Protein AF-A0A956H7U7-F1 (afdb_monomer_lite)

Foldseek 3Di:
DDDPPVVVVVVVVPPPPPPPPDPPFQFQDLVLQLLLLVQVLVQCVVVVNHDPCSSVVSSVVCVVVRHTPVLSVQSNPDNHVVSNVVD

Structure (mmCIF, N/CA/C/O backbone):
data_AF-A0A956H7U7-F1
#
_entry.id   AF-A0A956H7U7-F1
#
loop_
_atom_site.group_PDB
_atom_site.id
_atom_site.type_symbol
_atom_site.label_atom_id
_atom_site.label_alt_id
_atom_site.label_comp_id
_atom_site.label_asym_id
_atom_site.label_entity_id
_atom_site.label_seq_id
_atom_site.pdbx_PDB_ins_code
_atom_site.Cartn_x
_atom_site.Cartn_y
_atom_site.Cartn_z
_atom_site.occupancy
_atom_site.B_iso_or_equiv
_atom_site.auth_seq_id
_atom_site.auth_comp_id
_atom_site.auth_asym_id
_atom_site.auth_atom_id
_atom_site.pdbx_PDB_model_num
ATOM 1 N N . MET A 1 1 ? 21.247 49.550 -12.567 1.00 54.19 1 MET A N 1
ATOM 2 C CA . MET A 1 1 ? 20.996 48.634 -11.436 1.00 54.19 1 MET A CA 1
ATOM 3 C C . MET A 1 1 ? 19.663 47.953 -11.696 1.00 54.19 1 MET A C 1
ATOM 5 O O . MET A 1 1 ? 18.678 48.541 -11.305 1.00 54.19 1 MET A O 1
ATOM 9 N N . THR A 1 2 ? 19.647 46.822 -12.414 1.00 52.84 2 THR A N 1
ATOM 10 C CA . THR A 1 2 ? 18.531 45.850 -12.561 1.00 52.84 2 THR A CA 1
ATOM 11 C C . THR A 1 2 ? 18.738 45.123 -13.887 1.00 52.84 2 THR A C 1
ATOM 13 O O . THR A 1 2 ? 18.219 45.603 -14.873 1.00 52.84 2 THR A O 1
ATOM 16 N N . ASP A 1 3 ? 19.547 44.058 -13.949 1.00 51.47 3 ASP A N 1
ATOM 17 C CA . ASP A 1 3 ? 19.428 43.066 -15.051 1.00 51.47 3 ASP A CA 1
ATOM 18 C C . ASP A 1 3 ? 20.270 41.781 -14.876 1.00 51.47 3 ASP A C 1
ATOM 20 O O . ASP A 1 3 ? 20.480 41.028 -15.818 1.00 51.47 3 ASP A O 1
ATOM 24 N N . LEU A 1 4 ? 20.755 41.467 -13.665 1.00 52.97 4 LEU A N 1
ATOM 25 C CA . LEU A 1 4 ? 21.467 40.196 -13.413 1.00 52.97 4 LEU A CA 1
ATOM 26 C C . LEU A 1 4 ? 20.661 39.171 -12.595 1.00 52.97 4 LEU A C 1
ATOM 28 O O . LEU A 1 4 ? 21.056 38.010 -12.511 1.00 52.97 4 LEU A O 1
ATOM 32 N N . ALA A 1 5 ? 19.529 39.566 -12.001 1.00 53.75 5 ALA A N 1
ATOM 33 C CA . ALA A 1 5 ? 18.724 38.678 -11.156 1.00 53.75 5 ALA A CA 1
ATOM 34 C C . ALA A 1 5 ? 17.725 37.816 -11.954 1.00 53.75 5 ALA A C 1
ATOM 36 O O . ALA A 1 5 ? 17.455 36.682 -11.564 1.00 53.75 5 ALA A O 1
ATOM 37 N N . ALA A 1 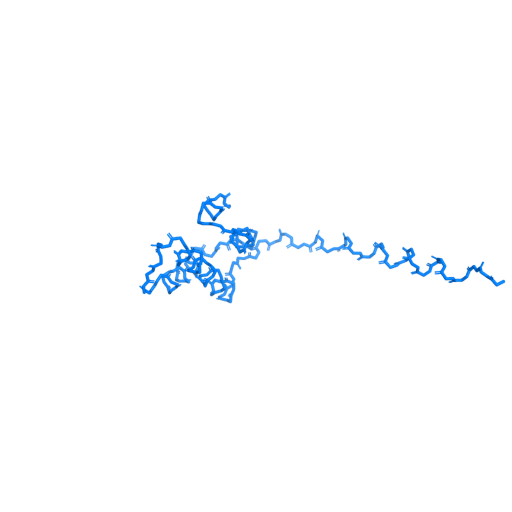6 ? 17.220 38.310 -13.090 1.00 51.25 6 ALA A N 1
ATOM 38 C CA . ALA A 1 6 ? 16.184 37.625 -13.869 1.00 51.25 6 ALA A CA 1
ATOM 39 C C . ALA A 1 6 ? 16.696 36.357 -14.582 1.00 51.25 6 ALA A C 1
ATOM 41 O O . ALA A 1 6 ? 15.978 35.366 -14.674 1.00 51.25 6 ALA A O 1
ATOM 42 N N . ALA A 1 7 ? 17.962 36.337 -15.013 1.00 48.81 7 ALA A N 1
ATOM 43 C CA . ALA A 1 7 ? 18.523 35.214 -15.769 1.00 48.81 7 ALA A CA 1
ATOM 44 C C . ALA A 1 7 ? 18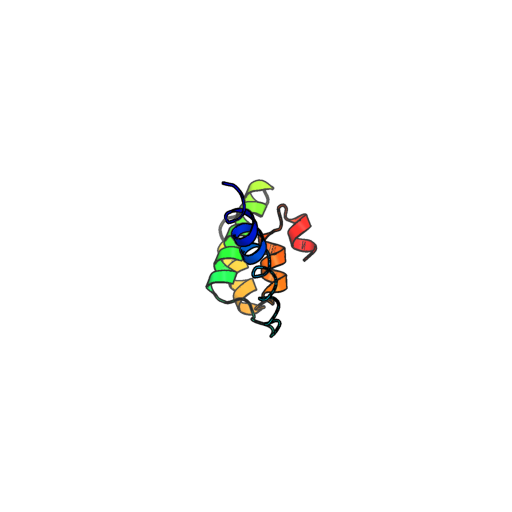.752 33.942 -14.926 1.00 48.81 7 ALA A C 1
ATOM 46 O O . ALA A 1 7 ? 18.784 32.837 -15.464 1.00 48.81 7 ALA A O 1
ATOM 47 N N . ARG A 1 8 ? 18.896 34.075 -13.599 1.00 52.81 8 ARG A N 1
ATOM 48 C CA . ARG A 1 8 ? 19.124 32.931 -12.697 1.00 52.81 8 ARG A CA 1
ATOM 49 C C . ARG A 1 8 ? 17.853 32.141 -12.397 1.00 52.81 8 ARG A C 1
ATOM 51 O O . ARG A 1 8 ? 17.937 30.946 -12.139 1.00 52.81 8 ARG A O 1
ATOM 58 N N . VAL A 1 9 ? 16.691 32.789 -12.457 1.00 51.62 9 VAL A N 1
ATOM 59 C CA . VAL A 1 9 ? 15.404 32.153 -12.140 1.00 51.62 9 VAL A CA 1
ATOM 60 C C . VAL A 1 9 ? 14.948 31.237 -13.282 1.00 51.62 9 VAL A C 1
ATOM 62 O O . VAL A 1 9 ? 14.431 30.152 -13.032 1.00 51.62 9 VAL A O 1
ATOM 65 N N . THR A 1 10 ? 15.220 31.605 -14.537 1.00 49.00 10 THR A N 1
ATOM 66 C CA . THR A 1 10 ? 14.787 30.829 -15.713 1.00 49.00 10 THR A CA 1
ATOM 67 C C . THR A 1 10 ? 15.573 29.526 -15.902 1.00 49.00 10 THR A C 1
ATOM 69 O O . THR A 1 10 ? 15.016 28.529 -16.358 1.00 49.00 10 THR A O 1
ATOM 72 N N . LEU A 1 11 ? 16.853 29.501 -15.510 1.00 46.56 11 LEU A N 1
ATOM 73 C CA . LEU A 1 11 ? 17.720 28.320 -15.636 1.00 46.56 11 LEU A CA 1
ATOM 74 C C . LEU A 1 11 ? 17.415 27.229 -14.595 1.00 46.56 11 LEU A C 1
ATOM 76 O O . LEU A 1 11 ? 17.680 26.057 -14.844 1.00 46.56 11 LEU A O 1
ATOM 80 N N . ALA A 1 12 ? 16.823 27.591 -13.453 1.00 49.56 12 ALA A N 1
ATOM 81 C CA . ALA A 1 12 ? 16.430 26.623 -12.429 1.00 49.56 12 ALA A CA 1
ATOM 82 C C . ALA A 1 12 ? 15.151 25.848 -12.801 1.00 49.56 12 ALA A C 1
ATOM 84 O O . ALA A 1 12 ? 14.963 24.718 -12.356 1.00 49.56 12 ALA A O 1
ATOM 85 N N . LEU A 1 13 ? 14.280 26.426 -13.636 1.00 50.84 13 LEU A N 1
ATOM 86 C CA . LEU A 1 13 ? 12.965 25.848 -13.929 1.00 50.84 13 LEU A CA 1
ATOM 87 C C . LEU A 1 13 ? 12.995 24.735 -14.995 1.00 50.84 13 LEU A C 1
ATOM 89 O O . LEU A 1 13 ? 12.033 23.985 -15.124 1.00 50.84 13 LEU A O 1
ATOM 93 N N . THR A 1 14 ? 14.079 24.607 -15.765 1.00 49.41 14 THR A N 1
ATOM 94 C CA . THR A 1 14 ? 14.148 23.712 -16.939 1.00 4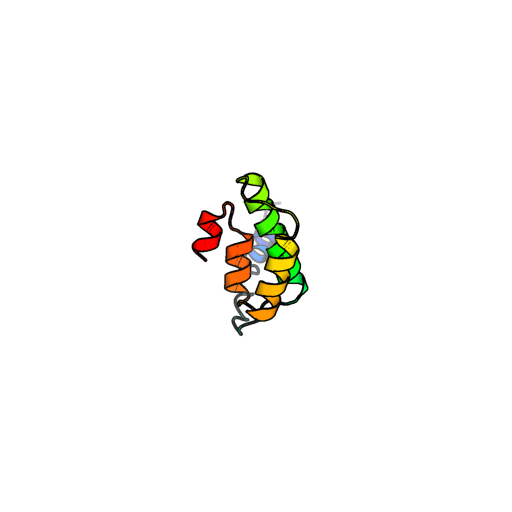9.41 14 THR A CA 1
ATOM 95 C C . THR A 1 14 ? 14.726 22.321 -16.656 1.00 49.41 14 THR A C 1
ATOM 97 O O . THR A 1 14 ? 14.639 21.451 -17.517 1.00 49.41 14 THR A O 1
ATOM 100 N N . LEU A 1 15 ? 15.269 22.065 -15.460 1.00 49.94 15 LEU A N 1
ATOM 101 C CA . LEU A 1 15 ? 15.947 20.798 -15.132 1.00 49.94 15 LEU A CA 1
ATOM 102 C C . LEU A 1 15 ? 15.083 19.764 -14.383 1.00 49.94 15 LEU A C 1
ATOM 104 O O . LEU A 1 15 ? 15.569 18.679 -14.084 1.00 49.94 15 LEU A O 1
ATOM 108 N N . VAL A 1 16 ? 13.806 20.048 -14.103 1.00 53.91 16 VAL A N 1
ATOM 109 C CA . VAL A 1 16 ? 1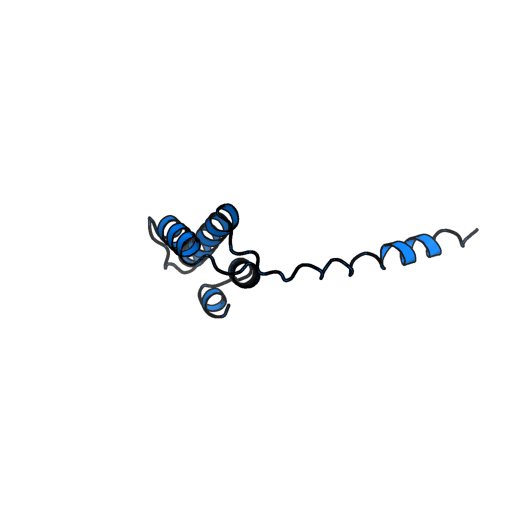2.956 19.161 -13.273 1.00 53.91 16 VAL A CA 1
ATOM 110 C C . VAL A 1 16 ? 12.236 18.058 -14.077 1.00 53.91 16 VAL 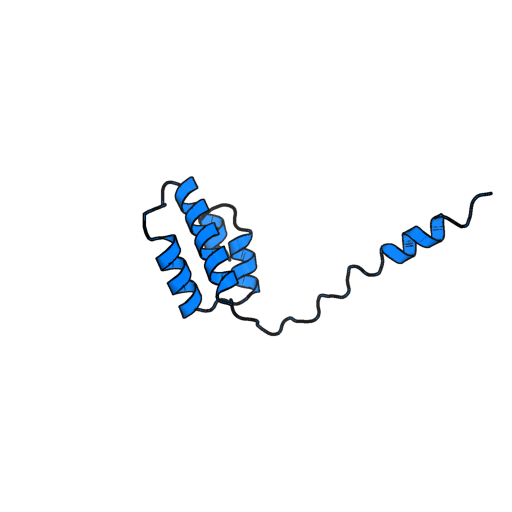A C 1
ATOM 112 O O . VAL A 1 16 ? 11.696 17.128 -13.493 1.00 53.91 16 VAL A O 1
ATOM 115 N N . PHE A 1 17 ? 12.264 18.083 -15.415 1.00 51.09 17 PHE A N 1
ATOM 116 C CA . PHE A 1 17 ? 11.441 17.186 -16.254 1.00 51.09 17 PHE A CA 1
ATOM 117 C C . PHE A 1 17 ? 12.183 16.017 -16.934 1.00 51.09 17 PHE A C 1
ATOM 119 O O . PHE A 1 17 ? 11.626 15.376 -17.822 1.00 51.09 17 PHE A O 1
ATOM 126 N N . ALA A 1 18 ? 13.425 15.714 -16.542 1.00 49.72 18 ALA A N 1
ATOM 127 C CA . ALA A 1 18 ? 14.288 14.772 -17.271 1.00 49.72 18 ALA A CA 1
ATOM 128 C C . ALA A 1 18 ? 14.566 13.428 -16.564 1.00 49.72 18 ALA A C 1
ATOM 130 O O . ALA A 1 18 ? 15.562 12.780 -16.872 1.00 49.72 18 ALA A O 1
ATOM 131 N N . SER A 1 19 ? 13.712 12.978 -15.639 1.00 53.81 19 SER A N 1
ATOM 132 C CA . SER A 1 19 ? 13.870 11.678 -14.955 1.00 53.81 19 SER A CA 1
ATOM 133 C C . SER A 1 19 ? 12.785 10.640 -15.272 1.00 53.81 19 SER A C 1
ATOM 135 O O . SER A 1 19 ? 12.760 9.574 -14.662 1.00 53.81 19 SER A O 1
ATOM 137 N N . VAL A 1 20 ? 11.945 10.859 -16.292 1.00 57.69 20 VAL A N 1
ATOM 138 C CA . VAL A 1 20 ? 11.047 9.813 -16.829 1.00 57.69 20 VAL A CA 1
ATOM 139 C C . VAL A 1 20 ? 11.838 8.890 -17.770 1.00 57.69 20 VAL A C 1
ATOM 141 O O . VAL A 1 20 ? 11.611 8.836 -18.974 1.00 57.69 20 VAL A O 1
ATOM 144 N N . GLY A 1 21 ? 12.851 8.217 -17.232 1.00 47.62 21 GLY A N 1
ATOM 145 C CA . GLY A 1 21 ? 13.783 7.371 -17.975 1.00 47.62 21 GLY A CA 1
ATOM 146 C C . GLY A 1 21 ? 14.177 6.154 -17.152 1.00 47.62 21 GLY A C 1
ATOM 147 O O . GLY A 1 21 ? 15.314 6.059 -16.707 1.00 47.62 21 GLY A O 1
ATOM 148 N N . GLY A 1 22 ? 13.221 5.250 -16.918 1.00 43.66 22 GLY A N 1
ATOM 149 C CA . GLY A 1 22 ? 13.452 4.022 -16.152 1.00 43.66 22 GLY A CA 1
ATOM 150 C C . GLY A 1 22 ? 12.226 3.120 -15.986 1.00 43.66 22 GLY A C 1
ATOM 151 O O . GLY A 1 22 ? 12.075 2.501 -14.946 1.00 43.66 22 GLY A O 1
ATOM 152 N N . LEU A 1 23 ? 11.325 3.033 -16.973 1.00 49.84 23 LEU A N 1
ATOM 153 C CA . LEU A 1 23 ? 10.155 2.134 -16.929 1.00 49.84 23 LEU A CA 1
ATOM 154 C C . LEU A 1 23 ? 10.535 0.686 -17.293 1.00 49.84 23 LEU A C 1
ATOM 156 O O . LEU A 1 23 ? 9.933 0.063 -18.163 1.00 49.84 23 LEU A O 1
ATOM 160 N N . SER A 1 24 ? 11.546 0.150 -16.614 1.00 47.94 24 SER A N 1
ATOM 161 C CA . SER A 1 24 ? 11.928 -1.260 -16.673 1.00 47.94 24 SER A CA 1
ATOM 162 C C . SER A 1 24 ? 11.491 -1.953 -15.387 1.00 47.94 24 SER A C 1
ATOM 164 O O . SER A 1 24 ? 12.325 -2.339 -14.583 1.00 47.94 24 SER A O 1
ATOM 166 N N . GLY A 1 25 ? 10.176 -2.081 -15.195 1.00 57.28 25 GLY A N 1
ATOM 167 C CA . GLY A 1 25 ? 9.540 -3.155 -14.421 1.00 57.28 25 GLY A CA 1
ATOM 168 C C . GLY A 1 25 ? 10.185 -3.577 -13.097 1.00 57.28 25 GLY A C 1
ATOM 169 O O . GLY A 1 25 ? 10.273 -4.781 -12.846 1.00 57.28 25 GLY A O 1
ATOM 170 N N . CYS A 1 26 ? 10.614 -2.636 -12.253 1.00 71.38 26 CYS A N 1
ATOM 171 C CA . CYS A 1 26 ? 11.004 -2.964 -10.889 1.00 71.38 26 CYS A CA 1
ATOM 172 C C . CYS A 1 26 ? 9.778 -3.552 -10.180 1.00 71.38 26 CYS A C 1
ATOM 174 O O . CYS A 1 26 ? 8.700 -2.952 -10.149 1.00 71.38 26 CYS A O 1
ATOM 176 N N . ARG A 1 27 ? 9.905 -4.796 -9.718 1.00 84.06 27 ARG A N 1
ATOM 177 C CA . ARG A 1 27 ? 8.898 -5.412 -8.855 1.00 84.06 27 ARG A CA 1
ATOM 178 C C . ARG A 1 27 ? 9.090 -4.902 -7.434 1.00 84.06 27 ARG A C 1
ATOM 180 O O . ARG A 1 27 ? 10.211 -4.559 -7.071 1.00 84.06 27 ARG A O 1
ATOM 187 N N . ALA A 1 28 ? 8.014 -4.932 -6.659 1.00 87.00 28 ALA A N 1
ATOM 188 C CA . ALA A 1 28 ? 8.002 -4.567 -5.256 1.00 87.00 28 ALA A CA 1
ATOM 189 C C . ALA A 1 28 ? 9.128 -5.276 -4.493 1.00 87.00 28 ALA A C 1
ATOM 191 O O . ALA A 1 28 ? 9.177 -6.514 -4.464 1.00 87.00 28 ALA A O 1
ATOM 192 N N . ASP A 1 29 ? 10.030 -4.510 -3.889 1.00 90.19 29 ASP A N 1
ATOM 193 C CA . ASP A 1 29 ? 11.007 -5.036 -2.938 1.00 90.19 29 ASP A CA 1
ATOM 194 C C . ASP A 1 29 ? 10.379 -5.249 -1.545 1.00 90.19 29 ASP A C 1
ATOM 196 O O . ASP A 1 29 ? 9.198 -4.976 -1.311 1.00 90.19 29 ASP A O 1
ATOM 200 N N . ASP A 1 30 ? 11.146 -5.823 -0.619 1.00 91.56 30 ASP A N 1
ATOM 201 C CA . ASP A 1 30 ? 10.633 -6.190 0.707 1.00 91.56 30 ASP A CA 1
ATOM 202 C C . ASP A 1 30 ? 10.265 -4.967 1.561 1.00 91.56 30 ASP A C 1
ATOM 204 O O . ASP A 1 30 ? 9.365 -5.048 2.400 1.00 91.56 30 ASP A O 1
ATOM 208 N N . GLU A 1 31 ? 10.939 -3.833 1.355 1.00 91.62 31 GLU A N 1
ATOM 209 C CA . GLU A 1 31 ? 10.641 -2.585 2.054 1.00 91.62 31 GLU A CA 1
ATOM 210 C C . GLU A 1 31 ? 9.346 -1.976 1.519 1.00 91.62 31 GLU A C 1
ATOM 212 O O . GLU A 1 31 ? 8.450 -1.663 2.306 1.00 91.62 31 GLU A O 1
ATOM 217 N N . GLN A 1 32 ? 9.181 -1.956 0.196 1.00 91.75 32 GLN A N 1
ATOM 218 C CA . GLN A 1 32 ? 7.935 -1.547 -0.458 1.00 91.75 32 GLN A CA 1
ATOM 219 C C . GLN A 1 32 ? 6.738 -2.407 -0.028 1.00 91.75 32 GLN A C 1
ATOM 221 O O . GLN A 1 32 ? 5.657 -1.880 0.233 1.00 91.75 32 GLN A O 1
ATOM 226 N N . CYS A 1 33 ? 6.917 -3.724 0.103 1.00 93.62 33 CYS A N 1
ATOM 227 C CA . CYS A 1 33 ? 5.855 -4.605 0.591 1.00 93.62 33 CYS A CA 1
ATOM 228 C C . CYS A 1 33 ? 5.490 -4.352 2.057 1.00 93.62 33 CYS A C 1
ATOM 230 O O . CYS A 1 33 ? 4.310 -4.385 2.411 1.00 93.62 33 CYS A O 1
ATOM 232 N N . ARG A 1 34 ? 6.479 -4.068 2.910 1.00 94.69 34 ARG A N 1
ATOM 233 C CA . ARG A 1 34 ? 6.249 -3.717 4.317 1.00 94.69 34 ARG A CA 1
ATOM 234 C C . ARG A 1 34 ? 5.508 -2.388 4.450 1.00 94.69 34 ARG A C 1
ATOM 236 O O . ARG A 1 34 ? 4.613 -2.267 5.287 1.00 94.69 34 ARG A O 1
ATOM 243 N N . GLU A 1 35 ? 5.879 -1.402 3.639 1.00 95.38 35 GLU A N 1
ATOM 244 C CA . GLU A 1 35 ? 5.221 -0.096 3.597 1.00 95.38 35 GLU A CA 1
ATOM 245 C C . GLU A 1 35 ? 3.768 -0.228 3.130 1.00 95.38 35 GLU A C 1
ATOM 247 O O . GLU A 1 35 ? 2.856 0.213 3.830 1.00 95.38 35 GLU A O 1
ATOM 252 N N . LEU A 1 36 ? 3.543 -0.925 2.012 1.00 93.81 36 LEU A N 1
ATOM 253 C CA . LEU A 1 36 ? 2.210 -1.183 1.471 1.00 93.81 36 LEU A CA 1
ATOM 254 C C . LEU A 1 36 ? 1.309 -1.893 2.487 1.00 93.81 36 LEU A C 1
ATOM 256 O O . LEU A 1 36 ? 0.176 -1.475 2.716 1.00 93.81 36 LEU A O 1
ATOM 260 N N . ALA A 1 37 ? 1.815 -2.939 3.136 1.00 95.31 37 ALA A N 1
ATOM 261 C CA . ALA A 1 37 ? 1.060 -3.693 4.127 1.00 95.31 37 ALA A CA 1
ATOM 262 C C . ALA A 1 37 ? 0.653 -2.847 5.342 1.00 95.31 37 ALA A C 1
ATOM 264 O O . ALA A 1 37 ? -0.465 -2.981 5.849 1.00 95.31 37 ALA A O 1
ATOM 265 N N . ARG A 1 38 ? 1.539 -1.952 5.801 1.00 95.38 38 ARG A N 1
ATOM 266 C CA . ARG A 1 38 ? 1.216 -0.993 6.863 1.00 95.38 38 ARG A CA 1
ATOM 267 C C . ARG A 1 38 ? 0.127 -0.027 6.403 1.00 95.38 38 ARG A C 1
ATOM 269 O O . ARG A 1 38 ? -0.869 0.106 7.107 1.00 95.38 38 ARG A O 1
ATOM 276 N N . HIS A 1 39 ? 0.283 0.573 5.224 1.00 95.06 39 HIS A N 1
ATOM 277 C CA . HIS A 1 39 ? -0.678 1.528 4.661 1.00 95.06 39 HIS A CA 1
ATOM 278 C C . HIS A 1 39 ? -2.080 0.925 4.520 1.00 95.06 39 HIS A C 1
ATOM 280 O O . HIS A 1 39 ? -3.057 1.462 5.038 1.00 95.06 39 HIS A O 1
ATOM 286 N N . VAL A 1 40 ? -2.188 -0.258 3.909 1.00 94.38 40 VAL A N 1
ATOM 287 C CA . VAL A 1 40 ? -3.473 -0.958 3.758 1.00 94.38 40 VAL A CA 1
ATOM 288 C C . VAL A 1 40 ? -4.066 -1.336 5.119 1.00 94.38 40 VAL A C 1
ATOM 290 O O . VAL A 1 40 ? -5.275 -1.225 5.316 1.00 94.38 40 VAL A O 1
ATOM 293 N N . SER A 1 41 ? -3.240 -1.745 6.088 1.00 94.56 41 SER A N 1
ATOM 294 C CA . SER A 1 41 ? -3.712 -2.029 7.447 1.00 94.56 41 SER A CA 1
ATOM 295 C C . SER A 1 41 ? -4.226 -0.777 8.166 1.00 94.56 41 SER A C 1
ATOM 297 O O . SER A 1 41 ? -5.175 -0.883 8.944 1.00 94.56 41 SER A O 1
ATOM 299 N N . GLU A 1 42 ? -3.622 0.388 7.936 1.00 94.50 42 GLU A N 1
ATOM 300 C CA . GLU A 1 42 ? -4.081 1.670 8.480 1.00 94.50 42 GLU A CA 1
ATOM 301 C C . GLU A 1 42 ? -5.422 2.078 7.859 1.00 94.50 42 GLU A C 1
ATOM 303 O O . GLU A 1 42 ? -6.362 2.387 8.594 1.00 94.50 42 GLU A O 1
ATOM 308 N N . LEU A 1 43 ? -5.556 1.966 6.532 1.00 95.00 43 LEU A N 1
ATOM 309 C CA . LEU A 1 43 ? -6.821 2.184 5.822 1.00 95.00 43 LEU A CA 1
ATOM 310 C C . LEU A 1 43 ? -7.923 1.239 6.316 1.00 95.00 43 LEU A C 1
ATOM 312 O O . LEU A 1 43 ? -9.030 1.672 6.636 1.00 95.00 43 LEU A O 1
ATOM 316 N N . ALA A 1 44 ? -7.613 -0.051 6.460 1.00 93.44 44 ALA A N 1
ATOM 317 C CA . ALA A 1 44 ? -8.555 -1.031 6.986 1.00 93.44 44 ALA A CA 1
ATOM 318 C C . ALA A 1 44 ? -8.959 -0.727 8.433 1.00 93.44 44 ALA A C 1
ATOM 320 O O . ALA A 1 44 ? -10.133 -0.853 8.782 1.00 93.44 44 ALA A O 1
ATOM 321 N N . GLY A 1 45 ? -8.013 -0.302 9.273 1.00 93.94 45 GLY A N 1
ATOM 322 C CA . GLY A 1 45 ? -8.287 0.138 10.639 1.00 93.94 45 GLY A CA 1
ATOM 323 C C . GLY A 1 45 ? -9.233 1.338 10.684 1.00 93.94 45 GLY A C 1
ATOM 324 O O . GLY A 1 45 ? -10.207 1.314 11.436 1.00 93.94 45 GLY A O 1
ATOM 325 N N . ALA A 1 46 ? -8.996 2.344 9.839 1.00 93.88 46 ALA A N 1
ATOM 326 C CA . ALA A 1 46 ? -9.835 3.537 9.738 1.00 93.88 46 ALA A CA 1
ATOM 327 C C . ALA A 1 46 ? -11.270 3.220 9.278 1.00 93.88 46 ALA A C 1
ATOM 329 O O . ALA A 1 46 ? -12.221 3.833 9.760 1.00 93.88 46 ALA A O 1
ATOM 330 N N . GLU A 1 47 ? -11.444 2.226 8.405 1.00 94.12 47 GLU A N 1
ATOM 331 C CA . GLU A 1 47 ? -12.760 1.765 7.939 1.00 94.12 47 GLU A CA 1
ATOM 332 C C . GLU A 1 47 ? -13.430 0.724 8.856 1.00 94.12 47 GLU A C 1
ATOM 334 O O . GLU A 1 47 ? -14.503 0.211 8.534 1.00 94.12 47 GLU A O 1
ATOM 339 N N . GLY A 1 48 ? -12.817 0.371 9.991 1.00 93.31 48 GLY A N 1
ATOM 340 C CA . GLY A 1 48 ? -13.353 -0.645 10.904 1.00 93.31 48 GLY A CA 1
ATOM 341 C C . GLY A 1 48 ? -13.282 -2.080 10.363 1.00 93.31 48 GLY A C 1
ATOM 342 O O . GLY A 1 48 ? -13.957 -2.967 10.880 1.00 93.31 48 GLY A O 1
ATOM 343 N N . LYS A 1 49 ? -12.466 -2.317 9.331 1.00 88.88 49 LYS A N 1
ATOM 344 C CA . LYS A 1 49 ? -12.191 -3.633 8.726 1.00 88.88 49 LYS A CA 1
ATOM 345 C C . LYS A 1 49 ? -10.829 -4.208 9.144 1.00 88.88 49 LYS A C 1
ATOM 347 O O . LYS A 1 49 ? -10.435 -5.271 8.673 1.00 88.88 49 LYS A O 1
ATOM 352 N N . GLY A 1 50 ? -10.096 -3.504 10.006 1.00 85.25 50 GLY A N 1
ATOM 353 C CA . GLY A 1 50 ? -8.803 -3.937 10.528 1.00 85.25 50 GLY A CA 1
ATOM 354 C C . GLY A 1 50 ? -8.926 -5.092 11.524 1.00 85.25 50 GLY A C 1
ATOM 355 O O . GLY A 1 50 ? -9.894 -5.192 12.277 1.00 85.25 50 GLY A O 1
ATOM 356 N N . GLY A 1 51 ? -7.910 -5.953 11.558 1.00 86.38 51 GLY A N 1
ATOM 357 C CA . GLY A 1 51 ? -7.809 -7.065 12.497 1.00 86.38 51 GLY A CA 1
ATOM 358 C C . GLY A 1 51 ? -6.353 -7.395 12.833 1.00 86.38 51 GLY A C 1
ATOM 359 O O . GLY A 1 51 ? -5.441 -6.998 12.100 1.00 86.38 51 GLY A O 1
ATOM 360 N N . PRO A 1 52 ? -6.101 -8.113 13.940 1.00 86.00 52 PRO A N 1
ATOM 361 C CA . PRO A 1 52 ? -4.755 -8.562 14.273 1.00 86.00 52 PRO A CA 1
ATOM 362 C C . PRO A 1 52 ? -4.228 -9.490 13.171 1.00 86.00 52 PRO A C 1
ATOM 364 O O . PRO A 1 52 ? -4.920 -10.413 12.751 1.00 86.00 52 PRO A O 1
ATOM 367 N N . GLY A 1 53 ? -3.002 -9.249 12.702 1.00 86.25 53 GLY A N 1
ATOM 368 C CA . GLY A 1 53 ? -2.361 -10.080 11.677 1.00 86.25 53 GLY A CA 1
ATOM 369 C C . GLY A 1 53 ? -2.594 -9.643 10.226 1.00 86.25 53 GLY A C 1
ATOM 370 O O . GLY A 1 53 ? -1.942 -10.183 9.337 1.00 86.25 53 GLY A O 1
ATOM 371 N N . VAL A 1 54 ? -3.472 -8.663 9.969 1.00 87.75 54 VAL A N 1
ATOM 372 C CA . VAL A 1 54 ? -3.787 -8.199 8.602 1.00 87.75 54 VAL A CA 1
ATOM 373 C C . VAL A 1 54 ? -2.548 -7.643 7.897 1.00 87.75 54 VAL A C 1
ATOM 375 O O . VAL A 1 54 ? -2.270 -8.031 6.767 1.00 87.75 54 VAL A O 1
ATOM 378 N N . ALA A 1 55 ? -1.750 -6.815 8.577 1.00 88.88 55 ALA A N 1
ATOM 379 C CA . ALA A 1 55 ? -0.503 -6.293 8.018 1.00 88.88 55 ALA A CA 1
ATOM 380 C C . ALA A 1 55 ? 0.492 -7.414 7.659 1.00 88.88 55 ALA A C 1
ATOM 382 O O . ALA A 1 55 ? 1.077 -7.396 6.584 1.00 88.88 55 ALA A O 1
ATOM 383 N N . GLN A 1 56 ? 0.666 -8.426 8.516 1.00 90.56 56 GLN A N 1
ATOM 384 C CA . GLN A 1 56 ? 1.575 -9.540 8.221 1.00 90.56 56 GLN A CA 1
ATOM 385 C C . GLN A 1 56 ? 1.097 -10.388 7.035 1.00 90.56 56 GLN A C 1
ATOM 387 O O . GLN A 1 56 ? 1.918 -10.814 6.227 1.00 90.56 56 GLN A O 1
ATOM 392 N N . ALA A 1 57 ? -0.214 -10.624 6.924 1.00 91.06 57 ALA A N 1
ATOM 393 C CA . ALA A 1 57 ? -0.790 -11.337 5.787 1.00 91.06 57 ALA A CA 1
ATOM 394 C C . ALA A 1 57 ? -0.566 -10.565 4.476 1.00 91.06 57 ALA A C 1
ATOM 396 O O . ALA A 1 57 ? -0.064 -11.133 3.512 1.00 91.06 57 ALA A O 1
ATOM 397 N N . LEU A 1 58 ? -0.827 -9.254 4.479 1.00 91.81 58 LEU A N 1
ATOM 398 C CA . LEU A 1 58 ? -0.622 -8.379 3.321 1.00 91.81 58 LEU A CA 1
ATOM 399 C C . LEU A 1 58 ? 0.851 -8.268 2.905 1.00 91.81 58 LEU A C 1
ATOM 401 O O . LEU A 1 58 ? 1.149 -8.251 1.712 1.00 91.81 58 LEU A O 1
ATOM 405 N N . GLU A 1 59 ? 1.781 -8.210 3.865 1.00 93.56 59 GLU A N 1
ATOM 406 C CA . GLU A 1 59 ? 3.223 -8.219 3.576 1.00 93.56 59 GLU A CA 1
ATOM 407 C C . GLU A 1 59 ? 3.612 -9.527 2.870 1.00 93.56 59 GLU A C 1
ATOM 409 O O . GLU A 1 59 ? 4.302 -9.491 1.849 1.00 93.56 59 GLU A O 1
ATOM 414 N N . GLY A 1 60 ? 3.116 -10.669 3.363 1.00 91.88 60 GLY A N 1
ATOM 415 C CA . GLY A 1 60 ? 3.333 -11.981 2.749 1.00 91.88 60 GLY A CA 1
ATOM 416 C C . GLY A 1 60 ? 2.752 -12.087 1.336 1.00 91.88 60 GLY A C 1
ATOM 417 O O . GLY A 1 60 ? 3.452 -12.510 0.414 1.00 91.88 60 GLY A O 1
ATOM 418 N N . ASP A 1 61 ? 1.514 -11.632 1.140 1.00 93.00 61 ASP A N 1
ATOM 419 C CA . ASP A 1 61 ? 0.855 -11.622 -0.170 1.00 93.00 61 ASP A CA 1
ATOM 420 C C . ASP A 1 61 ? 1.613 -10.735 -1.167 1.00 93.00 61 ASP A C 1
ATOM 422 O O . ASP A 1 61 ? 1.855 -11.134 -2.309 1.00 93.00 61 ASP A O 1
ATOM 426 N N . CYS A 1 62 ? 2.074 -9.559 -0.732 1.00 92.38 62 CYS A N 1
ATOM 427 C CA . CYS A 1 62 ? 2.893 -8.679 -1.561 1.00 92.38 62 CYS A CA 1
ATOM 428 C C . CYS A 1 62 ? 4.223 -9.335 -1.950 1.00 92.38 62 CYS A C 1
ATOM 430 O O . CYS A 1 62 ? 4.613 -9.296 -3.119 1.00 92.38 62 CYS A O 1
ATOM 432 N N . GLN A 1 63 ? 4.908 -9.984 -1.006 1.00 92.62 63 GLN A N 1
ATOM 433 C CA . GLN A 1 63 ? 6.174 -10.676 -1.270 1.00 92.62 63 GLN A CA 1
ATOM 434 C C . GLN A 1 63 ? 6.009 -11.871 -2.215 1.00 92.62 63 GLN A C 1
ATOM 436 O O . GLN A 1 63 ? 6.946 -12.196 -2.950 1.00 92.62 63 GLN A O 1
ATOM 441 N N . GLN A 1 64 ? 4.839 -12.513 -2.215 1.00 93.50 64 GLN A N 1
ATOM 442 C CA . GLN A 1 64 ? 4.517 -13.623 -3.107 1.00 93.50 64 GLN A CA 1
ATOM 443 C C . GLN A 1 64 ? 4.126 -13.143 -4.510 1.00 93.50 64 GLN A C 1
ATOM 445 O O . GLN A 1 64 ? 4.609 -13.684 -5.507 1.00 93.50 64 GLN A O 1
ATOM 450 N N . LEU A 1 65 ? 3.257 -12.135 -4.604 1.00 91.06 65 LEU A N 1
ATOM 451 C CA . LEU A 1 65 ? 2.760 -11.609 -5.877 1.00 91.06 65 LEU A CA 1
ATOM 452 C C . LEU A 1 65 ? 3.800 -10.733 -6.582 1.00 91.06 65 LEU A C 1
ATOM 454 O O . LEU A 1 65 ? 3.849 -10.706 -7.813 1.00 91.06 65 LEU A O 1
ATOM 458 N N . ARG A 1 66 ? 4.653 -10.050 -5.806 1.00 90.44 66 ARG A N 1
ATOM 459 C CA . ARG A 1 66 ? 5.652 -9.076 -6.269 1.00 90.44 66 ARG A CA 1
ATOM 460 C C . ARG A 1 66 ? 5.044 -8.107 -7.294 1.00 90.44 66 ARG A C 1
ATOM 462 O O . ARG A 1 66 ? 5.474 -8.125 -8.456 1.00 90.44 66 ARG A O 1
ATOM 469 N N . PRO A 1 67 ? 4.032 -7.305 -6.895 1.00 87.44 67 PRO A N 1
ATOM 470 C CA . PRO A 1 67 ? 3.391 -6.338 -7.781 1.00 87.44 67 PRO A CA 1
ATOM 471 C C . PRO A 1 67 ? 4.422 -5.378 -8.378 1.00 87.44 67 PRO A C 1
ATOM 473 O O . PRO A 1 67 ? 5.516 -5.199 -7.846 1.00 87.44 67 PRO A O 1
ATOM 476 N N . THR A 1 68 ? 4.110 -4.783 -9.523 1.00 91.06 68 THR A N 1
ATOM 477 C CA . THR A 1 68 ? 5.024 -3.824 -10.149 1.00 91.06 68 THR A CA 1
ATOM 478 C C . THR A 1 68 ? 5.053 -2.523 -9.351 1.00 91.06 68 THR A C 1
ATOM 480 O O . THR A 1 68 ? 4.071 -2.158 -8.703 1.00 91.06 68 THR A O 1
ATOM 483 N N . GLU A 1 69 ? 6.164 -1.793 -9.420 1.00 88.62 69 GLU A N 1
ATOM 484 C CA . GLU A 1 69 ? 6.314 -0.497 -8.754 1.00 88.62 69 GLU A CA 1
ATOM 485 C C . GLU A 1 69 ? 5.146 0.473 -9.041 1.00 88.62 69 GLU A C 1
ATOM 487 O O . GLU A 1 69 ? 4.642 1.058 -8.085 1.00 88.62 69 GLU A O 1
ATOM 492 N N . PRO A 1 70 ? 4.615 0.611 -10.277 1.00 89.81 70 PRO A N 1
ATOM 493 C CA . PRO A 1 70 ? 3.454 1.469 -10.522 1.00 89.81 70 PRO A CA 1
ATOM 494 C C . PRO A 1 70 ? 2.198 1.054 -9.747 1.00 89.81 70 PRO A C 1
ATOM 496 O O . PRO A 1 70 ? 1.467 1.923 -9.278 1.00 89.81 70 PRO A O 1
ATOM 499 N N . VAL A 1 71 ? 1.963 -0.252 -9.585 1.00 91.56 71 VAL A N 1
ATOM 500 C CA . VAL A 1 71 ? 0.820 -0.775 -8.821 1.00 91.56 71 VAL A CA 1
ATOM 501 C C . VAL A 1 71 ? 1.004 -0.465 -7.339 1.00 91.56 71 VAL A C 1
ATOM 503 O O . VAL A 1 71 ? 0.103 0.089 -6.717 1.00 91.56 71 VAL A O 1
ATOM 506 N N . VAL A 1 72 ? 2.196 -0.716 -6.785 1.00 92.31 72 VAL A N 1
ATOM 507 C CA . VAL A 1 72 ? 2.510 -0.353 -5.391 1.00 92.31 72 VAL A CA 1
ATOM 508 C C . VAL A 1 72 ? 2.340 1.147 -5.165 1.00 92.31 72 VAL A C 1
ATOM 510 O O . VAL A 1 72 ? 1.715 1.557 -4.195 1.00 92.31 72 VAL A O 1
ATOM 513 N N . GLN A 1 73 ? 2.838 1.980 -6.078 1.00 91.19 73 GLN A N 1
ATOM 514 C CA . GLN A 1 73 ? 2.710 3.435 -5.992 1.00 91.19 73 GLN A CA 1
ATOM 515 C C . GLN A 1 73 ? 1.260 3.913 -6.105 1.00 91.19 73 GLN A C 1
ATOM 517 O O . GLN A 1 73 ? 0.906 4.914 -5.484 1.00 91.19 73 GLN A O 1
ATOM 522 N N . CYS A 1 74 ? 0.418 3.229 -6.884 1.00 94.06 74 CYS A N 1
ATOM 523 C CA . CYS A 1 74 ? -1.017 3.495 -6.889 1.00 94.06 74 CYS A CA 1
ATOM 524 C C . CYS A 1 74 ? -1.620 3.171 -5.521 1.00 94.06 74 CYS A C 1
ATOM 526 O O . CYS A 1 74 ? -2.256 4.024 -4.902 1.00 94.06 74 CYS A O 1
ATOM 528 N N . MET A 1 75 ? -1.333 1.975 -5.007 1.00 94.56 75 MET A N 1
ATOM 529 C CA . MET A 1 75 ? -1.868 1.499 -3.738 1.00 94.56 75 MET A CA 1
ATOM 530 C C . MET A 1 75 ? -1.421 2.358 -2.543 1.00 94.56 75 MET A C 1
ATOM 532 O O . MET A 1 75 ? -2.225 2.641 -1.662 1.00 94.56 75 MET A O 1
ATOM 536 N N . LEU A 1 76 ? -0.178 2.849 -2.529 1.00 94.62 76 LEU A N 1
ATOM 537 C CA . LEU A 1 76 ? 0.333 3.763 -1.496 1.00 94.62 76 LEU A CA 1
ATOM 538 C C . LEU A 1 76 ? -0.313 5.158 -1.534 1.00 94.62 76 LEU A C 1
ATOM 540 O O . LEU A 1 76 ? -0.285 5.881 -0.543 1.00 94.62 76 LEU A O 1
ATOM 544 N N . LYS A 1 77 ? -0.899 5.558 -2.668 1.00 95.44 77 LYS A N 1
ATOM 545 C CA . LYS A 1 77 ? -1.619 6.836 -2.812 1.00 95.44 77 LYS A CA 1
ATOM 546 C C . LYS A 1 77 ? -3.112 6.721 -2.521 1.00 95.44 77 LYS A C 1
ATOM 548 O O . LYS A 1 77 ? -3.784 7.750 -2.425 1.00 95.44 77 LYS A O 1
ATOM 553 N N . ALA A 1 78 ? -3.632 5.502 -2.406 1.00 96.12 78 ALA A N 1
ATOM 554 C CA . ALA A 1 78 ? -5.026 5.254 -2.082 1.00 96.12 78 ALA A CA 1
ATOM 555 C C . ALA A 1 78 ? -5.373 5.825 -0.700 1.00 96.12 78 ALA A C 1
ATOM 557 O O . ALA A 1 78 ? -4.587 5.706 0.242 1.00 96.12 78 ALA A O 1
ATOM 558 N N . GLN A 1 79 ? -6.552 6.435 -0.576 1.00 95.31 79 GLN A N 1
ATOM 559 C CA . GLN A 1 79 ? -7.035 7.025 0.681 1.00 95.31 79 GLN A CA 1
ATOM 560 C C . GLN A 1 79 ? -8.149 6.202 1.330 1.00 95.31 79 GLN A C 1
ATOM 562 O O . GLN A 1 79 ? -8.531 6.465 2.468 1.00 95.31 79 GLN A O 1
ATOM 567 N N . THR A 1 80 ? -8.671 5.214 0.609 1.00 95.38 80 THR A N 1
ATOM 568 C CA . THR A 1 80 ? -9.705 4.288 1.064 1.00 95.38 80 THR A CA 1
ATOM 569 C C . THR A 1 80 ? -9.402 2.886 0.548 1.00 95.38 80 THR A C 1
ATOM 571 O O . THR A 1 80 ? -8.630 2.703 -0.398 1.00 95.38 80 THR A O 1
ATOM 574 N N . LEU A 1 81 ? -10.041 1.874 1.131 1.00 92.19 81 LEU A N 1
ATOM 575 C CA . LEU A 1 81 ? -9.964 0.511 0.604 1.00 92.19 81 LEU A CA 1
ATOM 576 C C . LEU A 1 81 ? -10.608 0.385 -0.783 1.00 92.19 81 LEU A C 1
ATOM 578 O O . LEU A 1 81 ? -10.221 -0.487 -1.552 1.00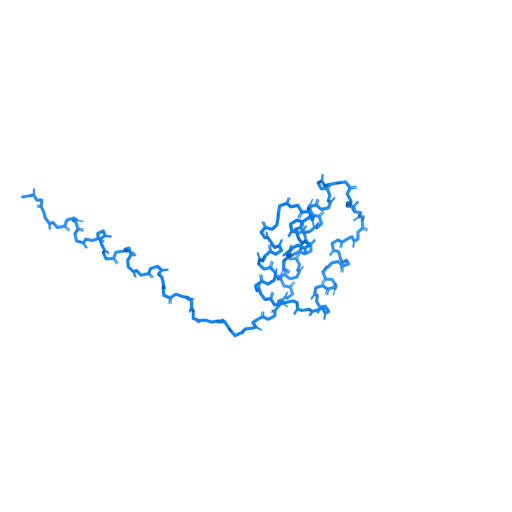 92.19 81 LEU A O 1
ATOM 582 N N . ALA A 1 82 ? -11.569 1.251 -1.113 1.00 94.19 82 ALA A N 1
ATOM 583 C CA . ALA A 1 82 ? -12.156 1.301 -2.449 1.00 94.19 82 ALA A CA 1
ATOM 584 C C . ALA A 1 82 ? -11.165 1.851 -3.490 1.00 94.19 82 ALA A C 1
ATOM 586 O O . ALA A 1 82 ? -11.110 1.338 -4.603 1.00 94.19 82 ALA A O 1
ATOM 587 N N . ASP A 1 83 ? -10.352 2.847 -3.122 1.00 92.62 83 ASP A N 1
ATOM 588 C CA . ASP A 1 83 ? -9.297 3.371 -4.000 1.00 92.62 83 ASP A CA 1
ATOM 589 C C . ASP A 1 83 ? -8.192 2.330 -4.237 1.00 92.62 83 ASP A C 1
ATOM 591 O O . ASP A 1 83 ? -7.646 2.254 -5.333 1.00 92.62 83 ASP A O 1
ATOM 595 N N . LEU A 1 84 ? -7.881 1.512 -3.222 1.00 90.81 84 LEU A N 1
ATOM 596 C CA . LEU A 1 84 ? -6.924 0.403 -3.332 1.00 90.81 84 LEU A CA 1
ATOM 597 C C . LEU A 1 84 ? -7.352 -0.648 -4.364 1.00 90.81 84 LEU A C 1
ATOM 599 O O . LEU A 1 84 ? -6.504 -1.177 -5.077 1.00 90.81 84 LEU A O 1
ATOM 603 N N . ASP A 1 85 ? -8.651 -0.949 -4.437 1.00 89.31 85 ASP A N 1
ATOM 604 C CA . ASP A 1 85 ? -9.220 -1.931 -5.373 1.00 89.31 85 ASP A CA 1
ATOM 605 C C . ASP A 1 85 ? -9.126 -1.466 -6.840 1.00 89.31 85 ASP A C 1
ATOM 607 O O . ASP A 1 85 ? -9.139 -2.277 -7.761 1.00 89.31 85 ASP A O 1
ATOM 611 N N . ALA A 1 86 ? -8.977 -0.158 -7.068 1.00 90.75 86 ALA A N 1
ATOM 612 C CA . ALA A 1 86 ? -8.976 0.448 -8.396 1.00 90.75 86 ALA A CA 1
ATOM 613 C C . ALA A 1 86 ? -7.598 0.493 -9.107 1.00 90.75 86 ALA A C 1
ATOM 615 O O . ALA A 1 86 ? -7.523 1.069 -10.196 1.00 90.75 86 ALA A O 1
ATOM 616 N N . CYS A 1 87 ? -6.526 -0.052 -8.513 1.00 87.06 87 CYS A N 1
ATOM 617 C CA . CYS A 1 87 ? -5.119 0.196 -8.900 1.00 87.06 87 CYS A CA 1
ATOM 618 C C . CYS A 1 87 ? -4.479 -0.665 -10.027 1.00 87.06 87 CYS A C 1
ATOM 620 O O . CYS A 1 87 ? -4.585 -1.905 -9.984 1.00 87.06 87 CYS A O 1
#

pLDDT: mean 79.9, std 18.65, range [43.66, 96.12]

Secondary structure (DSSP, 8-state):
--SSSHHHHHHHTTSTT------S-PBP-HHHHHHHHHHHHHHHHHTT---TTHHHHHHHHHHHH--BHHHHHHHHH-SSHHHHHT-

Radius of gyration: 19.87 Å; chains: 1; bounding box: 35×62×32 Å

Sequence (87 aa):
MTDLAAARVTLALTLVFASVGGLSGCRADDEQCRELARHVSELAGAEGKGGPGVAQALEGDCQQLRPTEPVVQCMLKAQTLADLDAC